Protein AF-A0A4Y8TXB9-F1 (afdb_monomer_lite)

pLDDT: mean 84.47, std 14.09, range [44.38, 98.19]

Secondary structure (DSSP, 8-state):
-HHHHHHHHHHHHHHHHHHHTTTS-HHHHHHHHHHHHHHHHHHHHHHHHHHHTT---S-HHHHHHHHHHHHHHHHHSPPSS-GGGG-TT--

Structure (mmCIF, N/CA/C/O backbone):
data_AF-A0A4Y8TXB9-F1
#
_entry.id   AF-A0A4Y8TXB9-F1
#
loop_
_atom_site.group_PDB
_atom_site.id
_atom_site.type_symbol
_atom_site.label_atom_id
_atom_site.label_alt_id
_atom_site.label_comp_id
_atom_site.label_asym_id
_atom_site.label_entity_id
_atom_site.label_seq_id
_atom_site.pdbx_PDB_ins_code
_atom_site.Cartn_x
_atom_site.Cartn_y
_atom_site.Cartn_z
_atom_site.occupancy
_atom_site.B_iso_or_equiv
_atom_site.auth_seq_id
_atom_site.auth_comp_id
_atom_site.auth_asym_id
_atom_site.auth_atom_id
_atom_site.pdbx_PDB_model_num
ATOM 1 N N . MET A 1 1 ? -13.255 29.478 -11.646 1.00 49.28 1 MET A N 1
ATOM 2 C CA . MET A 1 1 ? -11.789 29.344 -11.502 1.00 49.28 1 MET A CA 1
ATOM 3 C C . MET A 1 1 ? -11.330 28.018 -10.865 1.00 49.28 1 MET A C 1
ATOM 5 O O . MET A 1 1 ? -10.195 27.664 -11.110 1.00 49.28 1 MET A O 1
ATOM 9 N N . GLY A 1 2 ? -12.149 27.266 -10.102 1.00 53.66 2 GLY A N 1
ATOM 10 C CA . GLY A 1 2 ? -11.676 26.084 -9.338 1.00 53.66 2 GLY A CA 1
ATOM 11 C C . GLY A 1 2 ? -11.442 24.773 -10.114 1.00 53.66 2 GLY A C 1
ATOM 12 O O . GLY A 1 2 ? -10.457 24.094 -9.870 1.00 53.66 2 GLY A O 1
ATOM 13 N N . LYS A 1 3 ? -12.269 24.441 -11.117 1.00 48.94 3 LYS A N 1
ATOM 14 C CA . LYS A 1 3 ? -12.125 23.161 -11.850 1.00 48.94 3 LYS A CA 1
ATOM 15 C C . LYS A 1 3 ? -10.891 23.083 -12.762 1.00 48.94 3 LYS A C 1
ATOM 17 O O . LYS A 1 3 ? -10.404 21.998 -13.046 1.00 48.94 3 LYS A O 1
ATOM 22 N N . LEU A 1 4 ? -10.399 24.232 -13.234 1.00 44.38 4 LEU A N 1
ATOM 23 C CA . LEU A 1 4 ? -9.208 24.304 -14.089 1.00 44.38 4 LEU A CA 1
ATOM 24 C C . LEU A 1 4 ? -7.909 24.164 -13.277 1.00 44.38 4 LEU A C 1
ATOM 26 O O . LEU A 1 4 ? -6.952 23.604 -13.796 1.00 44.38 4 LEU A O 1
ATOM 30 N N . SER A 1 5 ? -7.872 24.617 -12.014 1.00 53.34 5 SER A N 1
ATOM 31 C CA . SER A 1 5 ? -6.703 24.428 -11.139 1.00 53.34 5 SER A CA 1
ATOM 32 C C . SER A 1 5 ? -6.604 23.004 -10.587 1.00 53.34 5 SER A C 1
ATOM 34 O O . SER A 1 5 ? -5.499 22.485 -10.502 1.00 53.34 5 SER A O 1
ATOM 36 N N . GLU A 1 6 ? -7.737 22.359 -10.274 1.00 57.88 6 GLU A N 1
ATOM 37 C CA . GLU A 1 6 ? -7.782 20.934 -9.885 1.00 57.88 6 GLU A CA 1
ATOM 38 C C . GLU A 1 6 ? -7.414 20.003 -11.051 1.00 57.88 6 GLU A C 1
ATOM 40 O O . GLU A 1 6 ? -6.650 19.056 -10.884 1.00 57.88 6 GLU A O 1
ATOM 45 N N . GLY A 1 7 ? -7.898 20.292 -12.265 1.00 59.44 7 GLY A N 1
ATOM 46 C CA . GLY A 1 7 ? -7.536 19.512 -13.453 1.00 59.44 7 GLY A CA 1
ATO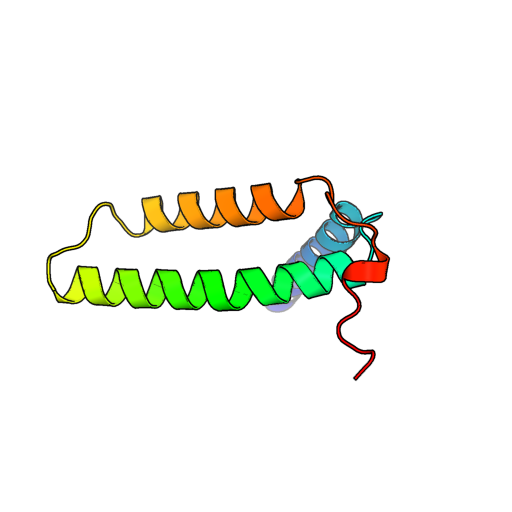M 47 C C . GLY A 1 7 ? -6.044 19.602 -13.792 1.00 59.44 7 GLY A C 1
ATOM 48 O O . GLY A 1 7 ? -5.433 18.595 -14.146 1.00 59.44 7 GLY A O 1
ATOM 49 N N . LEU A 1 8 ? -5.442 20.786 -13.619 1.00 59.59 8 LEU A N 1
ATOM 50 C CA . LEU A 1 8 ? -4.004 20.982 -13.800 1.00 59.59 8 LEU A CA 1
ATOM 51 C C . LEU A 1 8 ? -3.197 20.213 -12.739 1.00 59.59 8 LEU A C 1
ATOM 53 O O . LEU A 1 8 ? -2.191 19.595 -13.079 1.00 59.59 8 LEU A O 1
ATOM 57 N N . SER A 1 9 ? -3.647 20.187 -11.476 1.00 80.38 9 SER A N 1
ATOM 58 C CA . SER A 1 9 ? -2.972 19.415 -10.424 1.00 80.38 9 SER A CA 1
ATOM 59 C C . SER A 1 9 ? -3.073 17.907 -10.640 1.00 80.38 9 SER A C 1
ATOM 61 O O . SER A 1 9 ? -2.088 17.204 -10.430 1.00 80.38 9 SER A O 1
ATOM 63 N N . ASP A 1 10 ? -4.215 17.411 -11.117 1.00 84.12 10 ASP A N 1
ATOM 64 C CA . ASP A 1 10 ? -4.406 15.989 -11.414 1.00 84.12 10 ASP A CA 1
ATOM 65 C C . ASP A 1 10 ? -3.550 15.535 -12.597 1.00 84.12 10 ASP A C 1
ATOM 67 O O . ASP A 1 10 ? -2.940 14.463 -12.563 1.00 84.12 10 ASP A O 1
ATOM 71 N N . GLU A 1 11 ? -3.483 16.340 -13.656 1.00 85.50 11 GLU A N 1
ATOM 72 C CA . GLU A 1 11 ? -2.652 16.030 -14.816 1.00 85.50 11 GLU A CA 1
ATOM 73 C C . GLU A 1 11 ? -1.163 16.059 -14.456 1.00 85.50 11 GLU A C 1
ATOM 75 O O . GLU A 1 11 ? -0.425 15.142 -14.829 1.00 85.50 11 GLU A O 1
ATOM 80 N N . MET A 1 12 ? -0.738 17.043 -13.657 1.00 86.88 12 MET A N 1
ATOM 81 C CA . MET A 1 12 ? 0.620 17.116 -13.114 1.00 86.88 12 MET A CA 1
ATOM 82 C C . MET A 1 12 ? 0.939 15.920 -12.213 1.00 86.88 12 MET A C 1
ATOM 84 O O . MET A 1 12 ? 1.999 15.316 -12.370 1.00 86.88 12 MET A O 1
ATOM 88 N N . ALA A 1 13 ? 0.024 15.523 -11.328 1.00 82.50 13 ALA A N 1
ATOM 89 C CA . ALA A 1 13 ? 0.197 14.359 -10.461 1.00 82.50 13 ALA A CA 1
ATOM 90 C C . ALA A 1 13 ? 0.313 13.062 -11.273 1.00 82.50 13 ALA A C 1
ATOM 92 O O . ALA A 1 13 ? 1.185 12.234 -11.012 1.00 82.50 13 ALA A O 1
ATOM 93 N N . ARG A 1 14 ? -0.510 12.899 -12.316 1.00 84.94 14 ARG A N 1
ATOM 94 C CA . ARG A 1 14 ? -0.423 11.755 -13.237 1.00 84.94 14 ARG A CA 1
ATOM 95 C C . ARG A 1 14 ? 0.873 11.764 -14.039 1.00 84.94 14 ARG A C 1
ATOM 97 O O . ARG A 1 14 ? 1.445 10.701 -14.266 1.00 84.94 14 ARG A O 1
ATOM 104 N N . ALA A 1 15 ? 1.326 12.929 -14.498 1.00 89.31 15 ALA A N 1
ATOM 105 C CA . ALA A 1 15 ? 2.585 13.065 -15.223 1.00 89.31 15 ALA A CA 1
ATOM 106 C C . ALA A 1 15 ? 3.783 12.723 -14.330 1.00 89.31 15 ALA A C 1
ATOM 108 O O . ALA A 1 15 ? 4.630 11.933 -14.741 1.00 89.31 15 ALA A O 1
ATOM 109 N N . TRP A 1 16 ? 3.801 13.244 -13.103 1.00 88.81 16 TRP A N 1
ATOM 110 C CA . TRP A 1 16 ? 4.806 12.922 -12.096 1.00 88.81 16 TRP A CA 1
ATOM 111 C C . TRP A 1 16 ? 4.814 11.425 -11.765 1.00 88.81 16 TRP A C 1
ATOM 113 O O . TRP A 1 16 ? 5.858 10.791 -11.860 1.00 88.81 16 TRP A O 1
ATOM 123 N N . LEU A 1 17 ? 3.648 10.825 -11.503 1.00 84.06 17 LEU A N 1
ATOM 124 C CA . LEU A 1 17 ? 3.540 9.395 -11.207 1.00 84.06 17 LEU A CA 1
ATOM 125 C C . LEU A 1 17 ? 4.065 8.524 -12.357 1.00 84.06 17 LEU A C 1
ATOM 127 O O . LEU A 1 17 ? 4.775 7.549 -12.127 1.00 84.06 17 LEU A O 1
ATOM 131 N N . ARG A 1 18 ? 3.738 8.870 -13.608 1.00 86.38 18 ARG A N 1
ATOM 132 C CA . ARG A 1 18 ? 4.268 8.155 -14.781 1.00 86.38 18 ARG A CA 1
ATOM 133 C C . ARG A 1 18 ? 5.789 8.246 -14.873 1.00 86.38 18 ARG A C 1
ATOM 135 O O . ARG A 1 18 ? 6.406 7.274 -15.293 1.00 86.38 18 ARG A O 1
ATOM 142 N N . ALA A 1 19 ? 6.364 9.394 -14.519 1.00 89.00 19 ALA A N 1
ATOM 143 C CA . ALA A 1 19 ? 7.809 9.582 -14.505 1.00 89.00 19 ALA A CA 1
ATOM 144 C C . ALA A 1 19 ? 8.472 8.771 -13.382 1.00 89.00 19 ALA A C 1
ATOM 146 O O . ALA A 1 19 ? 9.470 8.109 -13.636 1.00 89.00 19 ALA A O 1
ATOM 147 N N . GLU A 1 20 ? 7.888 8.754 -12.183 1.00 85.12 20 GLU A N 1
ATOM 148 C CA . GLU A 1 20 ? 8.420 8.010 -11.033 1.00 85.12 20 GLU A CA 1
ATOM 149 C C . GLU A 1 20 ? 8.390 6.490 -11.256 1.00 85.12 20 GLU A C 1
ATOM 151 O O . GLU A 1 20 ? 9.300 5.764 -10.871 1.00 85.12 20 GLU A O 1
ATOM 156 N N . LEU A 1 21 ? 7.352 5.998 -11.935 1.00 85.44 21 LEU A N 1
ATOM 157 C CA . LEU A 1 21 ? 7.208 4.580 -12.271 1.00 85.44 21 LEU A CA 1
ATOM 158 C C . LEU A 1 21 ? 7.936 4.191 -13.570 1.00 85.44 21 LEU A C 1
ATOM 160 O O . LEU A 1 21 ? 7.854 3.034 -14.000 1.00 85.44 21 LEU A O 1
ATOM 164 N N . ALA A 1 22 ? 8.625 5.133 -14.222 1.00 86.06 22 ALA A N 1
ATOM 165 C CA . ALA A 1 22 ? 9.351 4.861 -15.453 1.00 86.06 22 ALA A CA 1
ATOM 166 C C . ALA A 1 22 ? 10.484 3.856 -15.190 1.00 86.06 22 ALA A C 1
ATOM 168 O O . ALA A 1 22 ? 11.329 4.052 -14.323 1.00 86.06 22 ALA A O 1
ATOM 169 N N . GLY A 1 23 ? 10.505 2.762 -15.955 1.00 84.31 23 GLY A N 1
ATOM 170 C CA . GLY A 1 23 ? 11.492 1.687 -15.804 1.00 84.31 23 GLY A CA 1
ATOM 171 C C . GLY A 1 23 ? 10.996 0.470 -15.021 1.00 84.31 23 GLY A C 1
ATOM 172 O O . GLY A 1 23 ? 11.658 -0.566 -15.050 1.00 84.31 23 GLY A O 1
ATOM 173 N N . ILE A 1 24 ? 9.813 0.535 -14.401 1.00 84.56 24 ILE A N 1
ATOM 174 C CA . ILE A 1 24 ? 9.160 -0.652 -13.839 1.00 84.56 24 ILE A CA 1
ATOM 175 C C . ILE A 1 24 ? 8.326 -1.325 -14.943 1.00 84.56 24 ILE A C 1
ATOM 177 O O . ILE A 1 24 ? 7.462 -0.673 -15.541 1.00 84.56 24 ILE A O 1
ATOM 181 N N . PRO A 1 25 ? 8.537 -2.624 -15.232 1.00 86.75 25 PRO A N 1
ATOM 182 C CA . PRO A 1 25 ? 7.721 -3.341 -16.205 1.00 86.75 25 PRO A CA 1
ATOM 183 C C . PRO A 1 25 ? 6.230 -3.291 -15.849 1.00 86.75 25 PRO A C 1
ATOM 185 O O . PRO A 1 25 ? 5.844 -3.488 -14.696 1.00 86.75 25 PRO A O 1
ATOM 188 N N . GLN A 1 26 ? 5.371 -3.082 -16.849 1.00 85.38 26 GLN A N 1
ATOM 189 C CA . GLN A 1 26 ? 3.921 -2.950 -16.638 1.00 85.38 26 GLN A CA 1
ATOM 190 C C . GLN A 1 26 ? 3.299 -4.182 -15.969 1.00 85.38 26 GLN A C 1
ATOM 192 O O . GLN A 1 26 ? 2.414 -4.041 -15.127 1.00 85.38 26 GLN A O 1
ATOM 197 N N . VAL A 1 27 ? 3.792 -5.384 -16.285 1.00 85.75 27 VAL A N 1
ATOM 198 C CA . VAL A 1 27 ? 3.339 -6.632 -15.651 1.00 85.75 27 VAL A CA 1
ATOM 199 C C . VAL A 1 27 ? 3.623 -6.653 -14.143 1.00 85.75 27 VAL A C 1
ATOM 201 O O . VAL A 1 27 ? 2.782 -7.105 -13.368 1.00 85.75 27 VAL A O 1
ATOM 204 N N . VAL A 1 28 ? 4.744 -6.070 -13.701 1.00 85.19 28 VAL A N 1
ATOM 205 C CA . VAL A 1 28 ? 5.096 -5.948 -12.278 1.00 85.19 28 VAL A CA 1
ATOM 206 C C . VAL A 1 28 ? 4.165 -4.953 -11.587 1.00 85.19 28 VAL A C 1
ATOM 208 O O . VAL A 1 28 ? 3.629 -5.255 -10.521 1.00 85.19 28 VAL A O 1
ATOM 211 N N . LEU A 1 29 ? 3.916 -3.792 -12.206 1.00 87.00 29 LEU A N 1
ATOM 212 C CA . LEU A 1 29 ? 2.978 -2.795 -11.674 1.00 87.00 29 LEU A CA 1
ATOM 213 C C . LEU A 1 29 ? 1.564 -3.369 -11.537 1.00 87.00 29 LEU A C 1
ATOM 215 O O . LEU A 1 29 ? 0.953 -3.247 -10.476 1.00 87.00 29 LEU A O 1
ATOM 219 N N . ARG A 1 30 ? 1.064 -4.043 -12.580 1.00 87.56 30 ARG A N 1
ATOM 220 C CA . ARG A 1 30 ? -0.254 -4.693 -12.576 1.00 87.56 30 ARG A CA 1
ATOM 221 C C . ARG A 1 30 ? -0.342 -5.758 -11.487 1.00 87.56 30 ARG A C 1
ATOM 223 O O . ARG A 1 30 ? -1.294 -5.752 -10.715 1.00 87.56 30 ARG A O 1
ATOM 230 N N . SER A 1 31 ? 0.653 -6.634 -11.392 1.00 87.62 31 SER A N 1
ATOM 231 C CA . SER A 1 31 ? 0.674 -7.713 -10.397 1.00 87.62 31 SER A CA 1
ATOM 232 C C . SER A 1 31 ? 0.684 -7.175 -8.968 1.00 87.62 31 SER A C 1
ATOM 234 O O . SER A 1 31 ? -0.072 -7.644 -8.121 1.00 87.62 31 SER A O 1
ATOM 236 N N . ARG A 1 32 ? 1.468 -6.127 -8.701 1.00 89.56 32 ARG A N 1
ATOM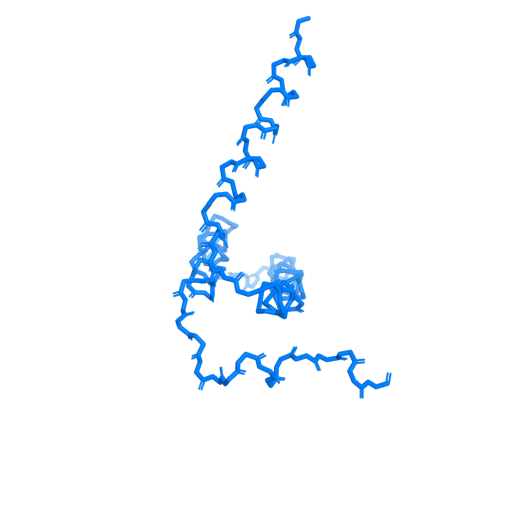 237 C CA . ARG A 1 32 ? 1.483 -5.464 -7.390 1.00 89.56 32 ARG A CA 1
ATOM 238 C C . ARG A 1 32 ? 0.167 -4.757 -7.089 1.00 89.56 32 ARG A C 1
ATOM 240 O O . ARG A 1 32 ? -0.329 -4.876 -5.975 1.00 89.56 32 ARG A O 1
ATOM 247 N N . ALA A 1 33 ? -0.453 -4.100 -8.069 1.00 89.19 33 ALA A N 1
ATOM 248 C CA . ALA A 1 33 ? -1.778 -3.505 -7.891 1.00 89.19 33 ALA A CA 1
ATOM 249 C C . ALA A 1 33 ? -2.841 -4.557 -7.518 1.00 89.19 33 ALA A C 1
ATOM 251 O O . ALA A 1 33 ? -3.677 -4.302 -6.649 1.00 89.19 33 ALA A O 1
ATOM 252 N N . MET A 1 34 ? -2.763 -5.757 -8.106 1.00 90.94 34 MET A N 1
ATOM 253 C CA . MET A 1 34 ? -3.644 -6.887 -7.780 1.00 90.94 34 MET A CA 1
ATOM 254 C C . MET A 1 34 ? -3.456 -7.424 -6.354 1.00 90.94 34 MET A C 1
ATOM 256 O O . MET A 1 34 ? -4.384 -8.019 -5.816 1.00 90.94 34 MET A O 1
ATOM 260 N N . ILE A 1 35 ? -2.298 -7.202 -5.728 1.00 91.38 35 ILE A N 1
ATOM 261 C CA . ILE A 1 35 ? -2.042 -7.549 -4.320 1.00 91.38 35 ILE A CA 1
ATOM 262 C C . ILE A 1 35 ? -2.491 -6.408 -3.400 1.00 91.38 35 ILE A C 1
ATOM 264 O O . ILE A 1 35 ? -3.213 -6.627 -2.426 1.00 91.38 35 ILE A O 1
ATOM 268 N N . LEU A 1 36 ? -2.078 -5.180 -3.721 1.00 92.38 36 LEU A N 1
ATOM 269 C CA . LEU A 1 36 ? -2.298 -4.004 -2.883 1.00 92.38 36 LEU A CA 1
ATOM 270 C C . LEU A 1 36 ? -3.779 -3.647 -2.745 1.00 92.38 36 LEU A C 1
ATOM 272 O O . LEU A 1 36 ? -4.208 -3.302 -1.648 1.00 92.38 36 LEU A O 1
ATOM 276 N N . GLY A 1 37 ? -4.569 -3.755 -3.818 1.00 91.50 37 GLY A N 1
ATOM 277 C CA . GLY A 1 37 ? -6.001 -3.442 -3.777 1.00 91.50 37 GLY A CA 1
ATOM 278 C C . GLY A 1 37 ? -6.759 -4.270 -2.728 1.00 91.50 37 GLY A C 1
ATOM 279 O O . GLY A 1 37 ? -7.334 -3.694 -1.800 1.00 91.50 37 GLY A O 1
ATOM 280 N N . PRO A 1 38 ? -6.728 -5.613 -2.814 1.00 94.62 38 PRO A N 1
ATOM 281 C CA . PRO A 1 38 ? -7.321 -6.484 -1.803 1.00 94.62 38 PRO A CA 1
ATOM 282 C C . PRO A 1 38 ? -6.718 -6.308 -0.407 1.00 94.62 38 PRO A C 1
ATOM 284 O O . PRO A 1 38 ? -7.458 -6.370 0.570 1.00 94.62 38 PRO A O 1
ATOM 287 N N . MET A 1 39 ? -5.406 -6.061 -0.297 1.00 95.44 39 MET A N 1
ATOM 288 C CA . MET A 1 39 ? -4.747 -5.822 0.992 1.00 95.44 39 MET A CA 1
ATOM 289 C C . MET A 1 39 ? -5.326 -4.591 1.697 1.00 95.44 39 MET A C 1
ATOM 291 O O . MET A 1 39 ? -5.739 -4.690 2.848 1.00 95.44 39 MET A O 1
ATOM 295 N N . VAL A 1 40 ? -5.403 -3.449 1.006 1.00 96.00 40 VAL A N 1
ATOM 296 C CA . VAL A 1 40 ? -5.950 -2.204 1.568 1.00 96.00 40 VAL A CA 1
ATOM 297 C C . VAL A 1 40 ? -7.397 -2.408 2.006 1.00 96.00 40 VAL A C 1
ATOM 299 O O . VAL A 1 40 ? -7.739 -2.107 3.145 1.00 96.00 40 VAL A O 1
ATOM 302 N N . LEU A 1 41 ? -8.239 -2.969 1.133 1.00 96.56 41 LEU A N 1
ATOM 303 C CA . LEU A 1 41 ? -9.653 -3.190 1.448 1.00 96.56 41 LEU A CA 1
ATOM 304 C C . LEU A 1 41 ? -9.837 -4.165 2.616 1.00 96.56 41 LEU A C 1
ATOM 306 O O . LEU A 1 41 ? -10.633 -3.903 3.515 1.00 96.56 41 LEU A O 1
ATOM 310 N N . GLY A 1 42 ? -9.098 -5.275 2.617 1.00 97.25 42 GLY A N 1
ATOM 311 C CA . GLY A 1 42 ? -9.190 -6.297 3.654 1.00 97.25 42 GLY A CA 1
ATOM 312 C C . GLY A 1 42 ? -8.730 -5.794 5.019 1.00 97.25 42 GLY A C 1
ATOM 313 O O . GLY A 1 42 ? -9.415 -6.024 6.014 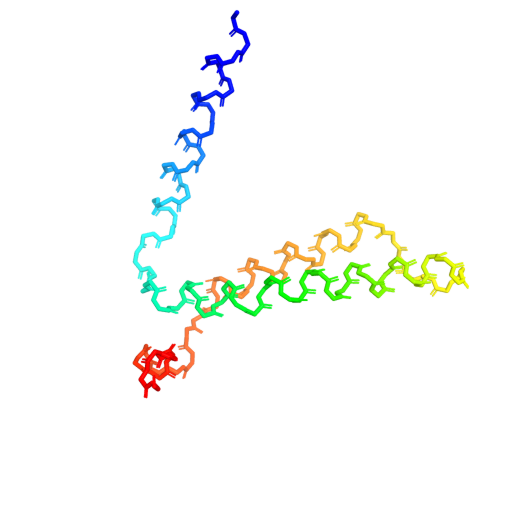1.00 97.25 42 GLY A O 1
ATOM 314 N N . ILE A 1 43 ? -7.608 -5.072 5.067 1.00 96.81 43 ILE A N 1
ATOM 315 C CA . ILE A 1 43 ? -7.074 -4.518 6.316 1.00 96.81 43 ILE A CA 1
ATOM 316 C C . ILE A 1 43 ? -7.989 -3.414 6.848 1.00 96.81 43 ILE A C 1
ATOM 318 O O . ILE A 1 43 ? -8.293 -3.419 8.039 1.00 96.81 43 ILE A O 1
ATOM 322 N N . SER A 1 44 ? -8.489 -2.517 5.993 1.00 97.19 44 SER A N 1
ATOM 323 C CA . SER A 1 44 ? -9.449 -1.493 6.420 1.00 97.19 44 SER A CA 1
ATOM 324 C C . SER A 1 44 ? -10.732 -2.117 6.965 1.00 97.19 44 SER A C 1
ATOM 326 O O . SER A 1 44 ? -11.148 -1.767 8.063 1.00 97.19 44 SER A O 1
ATOM 328 N N . ALA A 1 45 ? -11.311 -3.105 6.275 1.00 97.75 45 ALA A N 1
ATOM 329 C CA . ALA A 1 45 ? -12.515 -3.792 6.747 1.00 97.75 45 ALA A CA 1
ATOM 330 C C . ALA A 1 45 ? -12.285 -4.543 8.072 1.00 97.75 45 ALA A C 1
ATOM 332 O O . ALA A 1 45 ? -13.165 -4.598 8.934 1.00 97.75 45 ALA A O 1
ATOM 333 N N . GLN A 1 46 ? -11.099 -5.132 8.257 1.00 96.88 46 GLN A N 1
ATOM 334 C CA . GLN A 1 46 ? -10.725 -5.753 9.525 1.00 96.88 46 GLN A CA 1
ATOM 335 C C . GLN A 1 46 ? -10.598 -4.709 10.637 1.00 96.88 46 GLN A C 1
ATOM 337 O O . GLN A 1 46 ? -11.127 -4.923 11.726 1.00 96.88 46 GLN A O 1
ATOM 342 N N . TYR A 1 47 ? -9.937 -3.586 10.364 1.00 97.81 47 TYR A N 1
ATOM 343 C CA . TYR A 1 47 ? -9.772 -2.508 11.330 1.00 97.81 47 TYR A CA 1
ATOM 344 C C . TYR A 1 47 ? -11.119 -1.886 11.719 1.00 97.81 47 TYR A C 1
ATOM 346 O O . TYR A 1 47 ? -11.378 -1.697 12.903 1.00 97.81 47 TYR A O 1
ATOM 354 N N . GLU A 1 48 ? -12.021 -1.666 10.760 1.00 98.19 48 GLU A N 1
ATOM 355 C CA . GLU A 1 48 ? -13.397 -1.210 11.013 1.00 98.19 48 GLU A CA 1
ATOM 356 C C . GLU A 1 48 ? -14.151 -2.151 11.948 1.00 98.19 48 GLU A C 1
ATOM 358 O O . GLU A 1 48 ? -14.803 -1.697 12.888 1.00 98.19 48 GLU A O 1
ATOM 363 N N . ARG A 1 49 ? -14.030 -3.467 11.734 1.00 98.19 49 ARG A N 1
ATOM 364 C CA . ARG A 1 49 ? -14.622 -4.458 12.638 1.00 98.19 49 ARG A CA 1
ATOM 365 C C . ARG A 1 49 ? -14.035 -4.350 14.042 1.00 98.19 49 ARG A C 1
ATOM 367 O O . ARG A 1 49 ? -14.784 -4.346 15.007 1.00 98.19 49 ARG A O 1
ATOM 374 N N . MET A 1 50 ? -12.714 -4.227 14.159 1.00 97.88 50 MET A N 1
ATOM 375 C CA . MET A 1 50 ? -12.058 -4.078 15.460 1.00 97.88 50 MET A CA 1
ATOM 376 C C . MET A 1 50 ? -12.503 -2.804 16.182 1.00 97.88 50 MET A C 1
ATOM 378 O O . MET A 1 50 ? -12.710 -2.851 17.387 1.00 97.88 50 MET A O 1
ATOM 382 N N . VAL A 1 51 ? -12.682 -1.698 15.452 1.00 97.75 51 VAL A N 1
ATOM 383 C CA . VAL A 1 51 ? -13.227 -0.444 15.993 1.00 97.75 51 VAL A CA 1
ATOM 384 C C . VAL A 1 51 ? -14.655 -0.639 16.493 1.00 97.75 51 VAL A C 1
ATOM 386 O O . VAL A 1 51 ? -14.985 -0.178 17.579 1.00 97.75 51 VAL A O 1
ATOM 389 N N . ASN A 1 52 ? -15.499 -1.328 15.724 1.00 98.00 52 ASN A N 1
ATOM 390 C CA . ASN A 1 52 ? -16.876 -1.617 16.123 1.00 98.00 52 ASN A CA 1
ATOM 391 C C . ASN A 1 52 ? -16.958 -2.486 17.3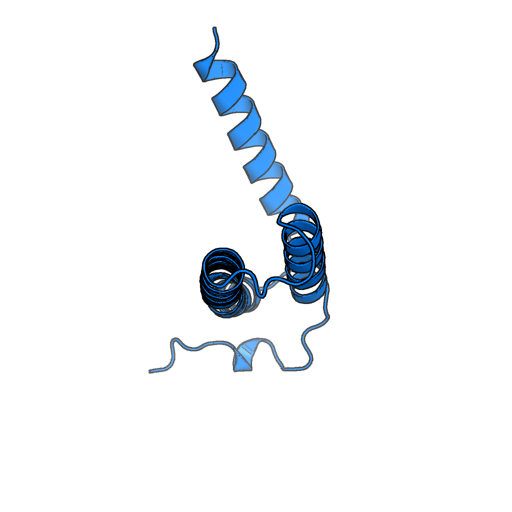90 1.00 98.00 52 ASN A C 1
ATOM 393 O O . ASN A 1 52 ? -17.884 -2.333 18.181 1.00 98.00 52 ASN A O 1
ATOM 397 N N . ASP A 1 53 ? -15.998 -3.389 17.567 1.00 98.06 53 ASP A N 1
ATOM 398 C CA . ASP A 1 53 ? -15.951 -4.324 18.690 1.00 98.06 53 ASP A CA 1
ATOM 399 C C . ASP A 1 53 ? -15.185 -3.757 19.910 1.00 98.06 53 ASP A C 1
ATOM 401 O O . ASP A 1 53 ? -14.921 -4.500 20.857 1.00 98.06 53 ASP A O 1
ATOM 405 N N . ASP A 1 54 ? -14.792 -2.472 19.887 1.00 96.81 54 ASP A N 1
ATOM 406 C CA . ASP A 1 54 ? -13.922 -1.813 20.882 1.00 96.81 54 ASP A CA 1
ATOM 407 C C . ASP A 1 54 ? -12.614 -2.593 21.168 1.00 96.81 54 ASP A C 1
ATOM 409 O O . ASP A 1 54 ? -12.053 -2.570 22.268 1.00 96.81 54 ASP A O 1
ATOM 413 N N . ALA A 1 55 ? -12.114 -3.307 20.157 1.00 97.00 55 ALA A N 1
ATOM 414 C CA . ALA A 1 55 ? -10.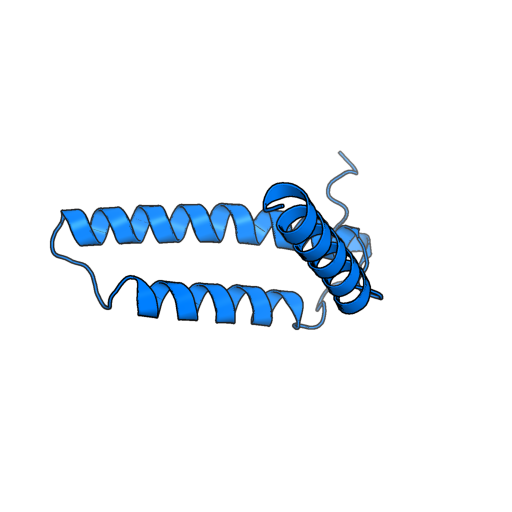949 -4.190 20.221 1.00 97.00 55 ALA A CA 1
ATOM 415 C C . ALA A 1 55 ? -9.759 -3.681 19.384 1.00 97.00 55 ALA A C 1
ATOM 417 O O . ALA A 1 55 ? -8.744 -4.373 19.242 1.00 97.00 55 ALA A O 1
ATOM 418 N N . GLN A 1 56 ? -9.878 -2.493 18.788 1.00 95.88 56 GLN A N 1
ATOM 419 C CA . GLN A 1 56 ? -8.845 -1.898 17.951 1.00 95.88 56 GLN A CA 1
ATOM 420 C C . GLN A 1 56 ? -7.551 -1.632 18.720 1.00 95.88 56 GLN A C 1
ATOM 422 O O . GLN A 1 56 ? -7.547 -1.171 19.860 1.00 95.88 56 GLN A O 1
ATOM 427 N N . GLN A 1 57 ? -6.427 -1.865 18.045 1.00 90.69 57 GLN A N 1
ATOM 428 C CA . GLN A 1 57 ? -5.113 -1.419 18.490 1.00 90.69 57 GLN A CA 1
ATOM 429 C C . GLN A 1 57 ? -4.627 -0.324 17.542 1.00 90.69 57 GLN A C 1
ATOM 431 O O . GLN A 1 57 ? -4.651 -0.497 16.324 1.00 90.69 57 GLN A O 1
ATOM 436 N N . GLY A 1 58 ? -4.194 0.806 18.099 1.00 92.38 58 GLY A N 1
ATOM 437 C CA . GLY A 1 58 ? -3.833 1.990 17.318 1.00 92.38 58 GLY A CA 1
ATOM 438 C C . GLY A 1 58 ? -5.046 2.772 16.805 1.00 92.38 58 GLY A C 1
ATOM 439 O O . GLY A 1 58 ? -6.190 2.513 17.180 1.00 92.38 58 GLY A O 1
ATOM 440 N N . ASN A 1 59 ? -4.784 3.760 15.953 1.00 96.19 59 ASN A N 1
ATOM 441 C CA . ASN A 1 59 ? -5.783 4.649 15.355 1.00 96.19 59 ASN A CA 1
ATOM 442 C C . ASN A 1 59 ? -5.716 4.594 13.814 1.00 96.19 59 ASN A C 1
ATOM 444 O O . ASN A 1 59 ? -4.785 4.028 13.236 1.00 96.19 59 ASN A O 1
ATOM 448 N N . TRP A 1 60 ? -6.682 5.227 13.146 1.00 96.00 60 TRP A N 1
ATOM 449 C CA . TRP A 1 60 ? -6.722 5.335 11.683 1.00 96.00 60 TRP A CA 1
ATOM 450 C C . TRP A 1 60 ? -5.463 5.959 11.070 1.00 96.00 60 TRP A C 1
ATOM 452 O O . TRP A 1 60 ? -5.051 5.563 9.985 1.00 96.00 60 TRP A O 1
ATOM 462 N N . GLU A 1 61 ? -4.832 6.905 11.765 1.00 97.31 61 GLU A N 1
ATOM 463 C CA . GLU A 1 61 ? -3.580 7.518 11.315 1.00 97.31 61 GLU A CA 1
ATOM 464 C C . GLU A 1 61 ? -2.434 6.493 11.279 1.00 97.31 61 GLU A C 1
ATOM 466 O O . GLU A 1 61 ? -1.727 6.384 10.280 1.00 97.31 61 GLU A O 1
ATOM 471 N N . SER A 1 62 ? -2.304 5.674 12.325 1.00 96.56 62 SER A N 1
ATOM 472 C CA . SER A 1 62 ? -1.301 4.604 12.405 1.00 96.56 62 SER A CA 1
ATOM 473 C C . SER A 1 62 ? -1.520 3.552 11.319 1.00 96.56 62 SER A C 1
ATOM 475 O O . SER A 1 62 ? -0.561 3.101 10.693 1.00 96.56 62 SER A O 1
ATOM 477 N N . LEU A 1 63 ? -2.783 3.195 11.053 1.00 96.25 63 LEU A N 1
ATOM 478 C CA . LEU A 1 63 ? -3.127 2.320 9.934 1.00 96.25 63 LEU A CA 1
ATOM 479 C C . LEU A 1 63 ? -2.733 2.953 8.591 1.00 96.25 63 LEU A C 1
ATOM 481 O O . LEU A 1 63 ? -2.181 2.271 7.729 1.00 96.25 63 LEU A O 1
ATOM 485 N N . GLY A 1 64 ? -2.987 4.252 8.422 1.00 95.44 64 GLY A N 1
ATOM 486 C CA . GLY A 1 64 ? -2.600 5.008 7.235 1.00 95.44 64 GLY A CA 1
ATOM 487 C C . GLY A 1 64 ? -1.096 4.944 6.971 1.00 95.44 64 GLY A C 1
ATOM 488 O O . GLY A 1 64 ? -0.695 4.574 5.867 1.00 95.44 64 GLY A O 1
ATOM 489 N N . TYR A 1 65 ? -0.268 5.219 7.983 1.00 96.62 65 TYR A N 1
ATOM 490 C CA . TYR A 1 65 ? 1.190 5.097 7.860 1.00 96.62 65 TYR A CA 1
ATOM 491 C C . TYR A 1 65 ? 1.621 3.669 7.522 1.00 96.62 65 TYR A C 1
ATOM 493 O O . TYR A 1 65 ? 2.401 3.476 6.594 1.00 96.62 65 TYR A O 1
ATOM 501 N N . PHE A 1 66 ? 1.049 2.662 8.188 1.00 94.44 66 PHE A N 1
ATOM 502 C CA . PHE A 1 66 ? 1.332 1.260 7.877 1.00 94.44 66 PHE A CA 1
ATOM 503 C C . PHE A 1 66 ? 1.025 0.908 6.412 1.00 94.44 66 PHE A C 1
ATOM 505 O O . PHE A 1 66 ? 1.822 0.234 5.752 1.00 94.44 66 PHE A O 1
ATOM 512 N N . LEU A 1 67 ? -0.118 1.360 5.885 1.00 95.56 67 LEU A N 1
ATOM 513 C CA . LEU A 1 67 ? -0.499 1.114 4.494 1.00 95.56 67 LEU A CA 1
ATOM 514 C C . LEU A 1 67 ? 0.443 1.830 3.522 1.00 95.56 67 LEU A C 1
ATOM 516 O O . LEU A 1 67 ? 0.864 1.214 2.544 1.00 95.56 67 LEU A O 1
ATOM 520 N N . VAL A 1 68 ? 0.808 3.087 3.797 1.00 94.56 68 VAL A N 1
ATOM 521 C CA . VAL A 1 68 ? 1.778 3.843 2.989 1.00 94.56 68 VAL A CA 1
ATOM 522 C C . VAL A 1 68 ? 3.122 3.122 2.954 1.00 94.56 68 VAL A C 1
ATOM 524 O O . VAL A 1 68 ? 3.613 2.835 1.864 1.00 94.56 68 VAL A O 1
ATOM 527 N N . ASP A 1 69 ? 3.675 2.751 4.107 1.00 94.81 69 ASP A N 1
ATOM 528 C CA . ASP A 1 69 ? 4.967 2.064 4.194 1.00 94.81 69 ASP A CA 1
ATOM 529 C C . ASP A 1 69 ? 4.934 0.702 3.492 1.00 94.81 69 ASP A C 1
ATOM 531 O O . ASP A 1 69 ? 5.867 0.344 2.772 1.00 94.81 69 ASP A O 1
ATOM 535 N N . SER A 1 70 ? 3.833 -0.040 3.631 1.00 93.44 70 SER A N 1
ATOM 536 C CA . SER A 1 70 ? 3.651 -1.334 2.964 1.00 93.44 70 SER A CA 1
ATOM 537 C C . SER A 1 70 ? 3.566 -1.190 1.442 1.00 93.44 70 SER A C 1
ATOM 539 O O . SER A 1 70 ? 4.190 -1.961 0.709 1.00 93.44 70 SER A O 1
ATOM 541 N N . ILE A 1 71 ? 2.819 -0.197 0.949 1.00 91.56 71 ILE A N 1
ATOM 542 C CA . ILE A 1 71 ? 2.678 0.089 -0.485 1.00 91.56 71 ILE A CA 1
ATOM 543 C C . ILE A 1 71 ? 4.013 0.555 -1.066 1.00 91.56 71 ILE A C 1
ATOM 545 O O . ILE A 1 71 ? 4.480 -0.006 -2.059 1.00 91.56 71 ILE A O 1
ATOM 549 N N . VAL A 1 72 ? 4.639 1.556 -0.446 1.00 88.56 72 VAL A N 1
ATOM 550 C CA . VAL A 1 72 ? 5.918 2.118 -0.898 1.00 88.56 72 VAL A CA 1
ATOM 551 C C . VAL A 1 72 ? 7.006 1.051 -0.844 1.00 88.56 72 VAL A C 1
ATOM 553 O O . VAL A 1 72 ? 7.729 0.878 -1.823 1.00 88.56 72 VAL A O 1
ATOM 556 N N . GLY A 1 73 ? 7.074 0.271 0.236 1.00 90.06 73 GLY A N 1
ATOM 557 C CA . GLY A 1 73 ? 8.008 -0.843 0.372 1.00 90.06 73 GLY A CA 1
ATOM 558 C C . GLY A 1 73 ? 7.824 -1.895 -0.721 1.00 90.06 73 GLY A C 1
ATOM 559 O O . GLY A 1 73 ? 8.798 -2.310 -1.347 1.00 90.06 73 GLY A O 1
ATOM 560 N N . MET A 1 74 ? 6.581 -2.281 -1.026 1.00 89.81 74 MET A N 1
ATOM 561 C CA . MET A 1 74 ? 6.294 -3.236 -2.100 1.00 89.81 74 MET A CA 1
ATOM 562 C C . MET A 1 74 ? 6.658 -2.690 -3.483 1.00 89.81 74 MET A C 1
ATOM 564 O O . MET A 1 74 ? 7.165 -3.438 -4.318 1.00 89.81 74 MET A O 1
ATOM 568 N N . LEU A 1 75 ? 6.412 -1.403 -3.741 1.00 83.88 75 LEU A N 1
ATOM 569 C CA . LEU A 1 75 ? 6.750 -0.761 -5.012 1.00 83.88 75 LEU A CA 1
ATOM 570 C C . LEU A 1 75 ? 8.265 -0.577 -5.188 1.00 83.88 75 LEU A C 1
ATOM 572 O O . LEU A 1 75 ? 8.771 -0.813 -6.285 1.00 83.88 75 LEU A O 1
ATOM 576 N N . ALA A 1 76 ? 8.989 -0.226 -4.125 1.00 83.19 76 ALA A N 1
ATOM 577 C CA . ALA A 1 76 ? 10.436 -0.012 -4.153 1.00 83.19 76 ALA A CA 1
ATOM 578 C C . ALA A 1 76 ? 11.252 -1.316 -4.106 1.00 83.19 76 ALA A C 1
ATOM 580 O O . ALA A 1 76 ? 12.423 -1.328 -4.490 1.00 83.19 76 ALA A O 1
ATOM 581 N N . ALA A 1 77 ? 10.660 -2.421 -3.641 1.00 85.31 77 ALA A N 1
ATOM 582 C CA . ALA A 1 77 ? 11.356 -3.695 -3.533 1.00 85.31 77 ALA A CA 1
ATOM 583 C C . ALA A 1 77 ? 11.826 -4.208 -4.911 1.00 85.31 77 ALA A C 1
ATOM 585 O O . ALA A 1 77 ? 11.042 -4.202 -5.871 1.00 85.31 77 ALA A O 1
ATOM 586 N N . PRO A 1 78 ? 13.062 -4.729 -5.028 1.00 81.62 78 PRO A N 1
ATOM 587 C CA . PRO A 1 78 ? 13.486 -5.468 -6.211 1.00 81.62 78 PRO A CA 1
ATOM 588 C C . PRO A 1 78 ? 12.593 -6.690 -6.446 1.00 81.62 78 PRO A C 1
ATOM 590 O O . PRO A 1 78 ? 12.166 -7.349 -5.496 1.00 81.62 78 PRO A O 1
ATOM 593 N N . SER A 1 79 ? 12.325 -7.024 -7.711 1.00 77.75 79 SER A N 1
ATOM 594 C CA . SER A 1 79 ? 11.681 -8.302 -8.018 1.00 77.75 79 SER A CA 1
ATOM 595 C C . SER A 1 79 ? 12.657 -9.440 -7.738 1.00 77.75 79 SER A C 1
ATOM 597 O O . SER A 1 79 ? 13.757 -9.468 -8.287 1.00 77.75 79 SER A O 1
ATOM 599 N N . THR A 1 80 ? 12.254 -10.385 -6.894 1.00 79.31 80 THR A N 1
ATOM 600 C CA . THR A 1 80 ? 13.025 -11.605 -6.615 1.00 79.31 80 THR A CA 1
ATOM 601 C C . THR A 1 80 ? 12.785 -12.702 -7.654 1.00 79.31 80 THR A C 1
ATOM 603 O O . THR A 1 80 ? 13.522 -13.684 -7.680 1.00 79.31 80 THR A O 1
ATOM 606 N N . ALA A 1 81 ? 11.784 -12.529 -8.522 1.00 72.69 81 ALA A N 1
ATOM 607 C CA . ALA A 1 81 ? 11.456 -13.434 -9.617 1.00 72.69 81 ALA A CA 1
ATOM 608 C C . ALA A 1 81 ? 11.654 -12.748 -10.986 1.00 72.69 81 ALA A C 1
ATOM 610 O O . ALA A 1 81 ? 11.530 -11.517 -11.071 1.00 72.69 81 ALA A O 1
ATOM 611 N N . PRO A 1 82 ? 11.948 -13.513 -12.057 1.00 75.75 82 PRO A N 1
ATOM 612 C CA . PRO A 1 82 ? 11.970 -12.989 -13.420 1.00 75.75 82 PRO A CA 1
ATOM 613 C C . PRO A 1 82 ? 10.650 -12.302 -13.783 1.00 75.75 82 PRO A C 1
ATOM 615 O O . PRO A 1 82 ? 9.585 -12.737 -13.362 1.00 75.75 82 PRO A O 1
ATOM 618 N N . VAL A 1 83 ? 10.709 -11.241 -14.588 1.00 69.75 83 VAL A N 1
ATOM 619 C CA . VAL A 1 83 ? 9.526 -10.445 -14.970 1.00 69.75 83 VAL A CA 1
ATOM 620 C C . VAL A 1 83 ? 8.448 -11.306 -15.640 1.00 69.75 83 VAL A C 1
ATOM 622 O O . VAL A 1 83 ? 7.265 -11.144 -15.345 1.00 69.75 83 VAL A O 1
ATOM 625 N N . ASP A 1 84 ? 8.868 -12.266 -16.463 1.00 68.50 84 ASP A N 1
ATOM 626 C CA . ASP A 1 84 ? 7.981 -13.156 -17.219 1.00 68.50 84 ASP A CA 1
ATOM 627 C C . ASP A 1 84 ? 7.189 -14.116 -16.316 1.00 68.50 84 ASP A C 1
ATOM 629 O O . ASP A 1 84 ? 6.149 -14.626 -16.715 1.00 68.50 84 ASP A O 1
ATOM 633 N N . SER A 1 85 ? 7.613 -14.332 -15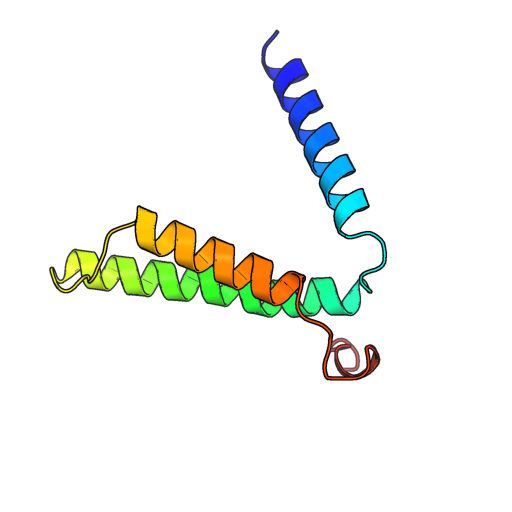.063 1.00 68.81 85 SER A N 1
ATOM 634 C CA . SER A 1 85 ? 6.881 -15.201 -14.133 1.00 68.81 85 SER A CA 1
ATOM 635 C C . SER A 1 85 ? 5.609 -14.561 -13.562 1.00 68.81 85 SER A C 1
ATOM 637 O O . SER A 1 85 ? 4.908 -15.203 -12.784 1.00 68.81 85 SER A O 1
ATOM 639 N N . MET A 1 86 ? 5.358 -13.279 -13.848 1.00 67.25 86 MET A N 1
ATOM 640 C CA . MET A 1 86 ? 4.223 -12.510 -13.324 1.00 67.25 86 MET A CA 1
ATOM 641 C C . MET A 1 86 ? 3.135 -12.258 -14.377 1.00 67.25 86 MET A C 1
ATOM 643 O O . MET A 1 86 ? 2.177 -11.531 -14.103 1.00 67.25 86 MET A O 1
ATOM 647 N N . ASP A 1 87 ? 3.263 -12.822 -15.581 1.00 70.62 87 ASP A N 1
ATOM 648 C CA . ASP A 1 87 ? 2.225 -12.700 -16.599 1.00 70.62 87 ASP A CA 1
ATOM 649 C C . ASP A 1 87 ? 1.093 -13.708 -16.353 1.00 70.62 87 ASP A C 1
ATOM 651 O O . ASP A 1 87 ? 1.129 -14.861 -16.770 1.00 70.62 87 ASP A O 1
ATOM 655 N N . PHE A 1 88 ? 0.065 -13.269 -15.628 1.00 65.00 88 PHE A N 1
ATOM 656 C CA . PHE A 1 88 ? -1.107 -14.092 -15.309 1.00 65.00 88 PHE A CA 1
ATOM 657 C C . PHE A 1 88 ? -2.149 -14.158 -16.447 1.00 65.00 88 PHE A C 1
ATOM 659 O O . PHE A 1 88 ? -3.258 -14.637 -16.216 1.00 65.00 88 PHE A O 1
ATOM 666 N N . ASN A 1 89 ? -1.842 -13.642 -17.647 1.00 59.22 89 ASN A N 1
ATOM 667 C CA . ASN A 1 89 ? -2.738 -13.674 -18.813 1.00 59.22 89 ASN A CA 1
ATOM 668 C C . ASN A 1 89 ? -2.535 -14.904 -19.730 1.00 59.22 89 ASN A C 1
ATOM 670 O O . ASN A 1 89 ? -3.242 -15.007 -20.729 1.00 59.22 89 ASN A O 1
ATOM 674 N N . GLU A 1 90 ? -1.623 -15.835 -19.425 1.00 52.50 90 GLU A N 1
ATOM 675 C CA . GLU A 1 90 ? -1.426 -17.082 -20.198 1.00 52.50 90 GLU A CA 1
ATOM 676 C C . GLU A 1 90 ? -2.445 -18.201 -19.860 1.00 52.50 90 GLU A C 1
ATOM 678 O O . GLU A 1 90 ? -2.105 -19.384 -19.833 1.00 52.50 90 GLU A O 1
ATOM 683 N N . GLY A 1 91 ? -3.704 -17.837 -19.590 1.00 46.88 91 GLY A N 1
ATOM 684 C CA . GLY A 1 91 ? -4.807 -18.762 -19.289 1.00 46.88 91 GLY A CA 1
ATOM 685 C C . GLY A 1 91 ? -5.960 -18.653 -20.272 1.00 46.88 91 GLY A C 1
ATOM 686 O O . GLY A 1 91 ? -6.411 -17.509 -20.506 1.00 46.88 91 GLY A O 1
#

Organism: NCBI:txid256701

Sequence (91 aa):
MGKLSEGLSDEMARAWLRAELAGIPQVVLRSRAMILGPMVLGISAQYERMVNDDAQQGNWESLGYFLVDSIVGMLAAPSTAPVDSMDFNEG

Foldseek 3Di:
DPPVVVVVVVVVVVVVVCVVCPPPDPLLVVLLCVVLVCVLVVVVVVQVVCVVVVNHDDDPVVVVVVSVCVSVCSSPDDDPDDSVVSPPPPD

Radius of gyration: 17.37 Å; chains: 1; bounding box: 30×48×41 Å